Protein AF-A0A974XCV7-F1 (afdb_monomer_lite)

Sequence (169 aa):
MLACASRGWDVTCACRGESGTVPDGATHLRWDRSEPAPAALAEGAWDVLDLVERRTTGAYDAVGTPVPLGELLAHTAAGVGADYPRLTWVEADFLDEHGVAHWAGEGSLPLWLPRPEYDGMLAHDPGPAVAAGLRLRPLAETASGCLDSPVFALSPEREAEVLEAWHAR

Radius of gyration: 20.56 Å; chains: 1; bounding box: 57×34×46 Å

Secondary structure (DSSP, 8-state):
-HHHHTTT---EEEEESS---PPTT-EEEEE-TTSPPPHHHHSS--SSHHHHHHT--S-----PPP--HHHHHHHHHHHHTPPPP------HHHHHHTTPEESSSTTEETT---TTTTTTTT----HHHHHTT--PPPHHHHHHTTTTSPP-B--HHHHHHHHHHHHT-

Structure (mmCIF, N/CA/C/O backbone):
data_AF-A0A974XCV7-F1
#
_entry.id   AF-A0A974XCV7-F1
#
loop_
_atom_si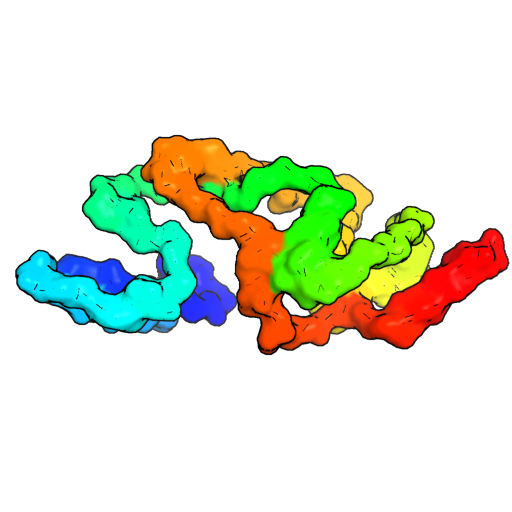te.group_PDB
_atom_site.id
_atom_site.type_symbol
_atom_site.label_atom_id
_atom_site.label_alt_id
_atom_site.label_comp_id
_atom_site.label_asym_id
_atom_site.label_entity_id
_atom_site.label_seq_id
_atom_site.pdbx_PDB_ins_code
_atom_site.Cartn_x
_atom_site.Cartn_y
_atom_site.Cartn_z
_atom_site.occupancy
_atom_site.B_iso_or_equiv
_atom_site.auth_seq_id
_atom_site.auth_comp_id
_atom_site.auth_asym_id
_atom_site.auth_atom_id
_atom_site.pdbx_PDB_model_num
ATOM 1 N N . MET A 1 1 ? -19.066 8.213 7.126 1.00 48.28 1 MET A N 1
ATOM 2 C CA . MET A 1 1 ? -20.015 7.236 6.540 1.00 48.28 1 MET A CA 1
ATOM 3 C C . MET A 1 1 ? -20.595 7.709 5.208 1.00 48.28 1 MET A C 1
ATOM 5 O O . MET A 1 1 ? -20.243 7.104 4.211 1.00 48.28 1 MET A O 1
ATOM 9 N N . LEU A 1 2 ? -21.378 8.802 5.135 1.00 40.25 2 LEU A N 1
ATOM 10 C CA . LEU A 1 2 ? -21.914 9.343 3.858 1.00 40.25 2 LEU A CA 1
ATOM 11 C C . LEU A 1 2 ? -20.834 9.573 2.778 1.00 40.25 2 LEU A C 1
ATOM 13 O O . LEU A 1 2 ? -21.019 9.227 1.616 1.00 40.25 2 LEU A O 1
ATOM 17 N N . ALA A 1 3 ? -19.672 10.097 3.175 1.00 42.91 3 ALA A N 1
ATOM 18 C CA . ALA A 1 3 ? -18.535 10.344 2.283 1.00 42.91 3 ALA A CA 1
ATOM 19 C C . ALA A 1 3 ? -17.784 9.072 1.827 1.00 42.91 3 ALA A C 1
ATOM 21 O O . ALA A 1 3 ? -17.018 9.143 0.870 1.00 42.91 3 ALA A O 1
ATOM 22 N N . CYS A 1 4 ? -17.976 7.942 2.516 1.00 44.31 4 CYS A N 1
ATOM 23 C CA . CYS A 1 4 ? -17.339 6.657 2.204 1.00 44.31 4 CYS A CA 1
ATOM 24 C C . CYS A 1 4 ? -18.249 5.818 1.293 1.00 44.31 4 CYS A C 1
ATOM 26 O O . CYS A 1 4 ? -17.797 5.336 0.262 1.00 44.31 4 CYS A O 1
ATOM 28 N N . ALA A 1 5 ? -19.551 5.748 1.605 1.00 53.06 5 ALA A N 1
ATOM 29 C CA . ALA A 1 5 ? -20.546 5.068 0.768 1.00 53.06 5 ALA A CA 1
ATOM 30 C C . ALA A 1 5 ? -20.660 5.709 -0.630 1.00 53.06 5 ALA A C 1
ATOM 32 O O . ALA A 1 5 ? -20.696 5.016 -1.641 1.00 53.06 5 ALA A O 1
ATOM 33 N N . SER A 1 6 ? -20.600 7.045 -0.715 1.00 50.84 6 SER A N 1
ATOM 34 C CA . SER A 1 6 ? -20.579 7.771 -2.000 1.00 50.84 6 SER A CA 1
ATOM 35 C C . SER A 1 6 ? -19.308 7.560 -2.835 1.00 50.84 6 SER A C 1
ATOM 37 O O . SER A 1 6 ? -19.289 7.927 -4.007 1.00 50.84 6 SER A O 1
ATOM 39 N N . ARG A 1 7 ? -18.255 6.963 -2.260 1.00 56.41 7 ARG A N 1
ATOM 40 C CA . ARG A 1 7 ? -16.998 6.614 -2.943 1.00 56.41 7 ARG A CA 1
ATOM 41 C C . ARG A 1 7 ? -16.916 5.132 -3.334 1.00 56.41 7 ARG A C 1
ATOM 43 O O . ARG A 1 7 ? -15.865 4.698 -3.790 1.00 56.41 7 ARG A O 1
ATOM 50 N N . GLY A 1 8 ? -17.999 4.365 -3.165 1.00 58.75 8 GLY A N 1
ATOM 51 C CA . GLY A 1 8 ? -18.071 2.949 -3.551 1.00 58.75 8 GLY A CA 1
ATOM 52 C C . GLY A 1 8 ? -17.409 1.984 -2.566 1.00 58.75 8 GLY A C 1
ATOM 53 O O . GLY A 1 8 ? -17.142 0.842 -2.924 1.00 58.75 8 GLY A O 1
ATOM 54 N N . TRP A 1 9 ? -17.117 2.433 -1.345 1.00 58.56 9 TRP A N 1
ATOM 55 C CA . TRP A 1 9 ? -16.562 1.571 -0.305 1.00 58.56 9 TRP A CA 1
ATOM 56 C C . TRP A 1 9 ? -17.689 0.735 0.304 1.00 58.56 9 TRP A C 1
ATOM 58 O O . TRP A 1 9 ? -18.777 1.268 0.538 1.00 58.56 9 TRP A O 1
ATOM 68 N N . ASP A 1 10 ? -17.430 -0.543 0.593 1.00 62.94 10 ASP A N 1
ATOM 69 C CA . ASP A 1 10 ? -18.378 -1.376 1.335 1.00 62.94 10 ASP A CA 1
ATOM 70 C C . ASP A 1 10 ? -18.406 -0.920 2.800 1.00 62.94 10 ASP A C 1
ATOM 72 O O . ASP A 1 10 ? -17.421 -1.024 3.534 1.00 62.94 10 ASP A O 1
ATOM 76 N N . VAL A 1 11 ? -19.521 -0.314 3.207 1.00 64.75 11 VAL A N 1
ATOM 77 C CA . VAL A 1 11 ? -19.691 0.275 4.536 1.00 64.75 11 VAL A CA 1
ATOM 78 C C . VAL A 1 11 ? -20.760 -0.510 5.268 1.00 64.75 11 VAL A C 1
ATOM 80 O O . VAL A 1 11 ? -21.941 -0.400 4.949 1.00 64.75 11 VAL A O 1
ATOM 83 N N . THR A 1 12 ? -20.366 -1.234 6.312 1.00 71.25 12 THR A N 1
ATOM 84 C CA . THR A 1 12 ? -21.317 -1.847 7.240 1.00 71.25 12 THR A CA 1
ATOM 85 C C . THR A 1 12 ? -21.434 -1.010 8.510 1.00 71.25 12 THR A C 1
ATOM 87 O O . THR A 1 12 ? -20.487 -0.841 9.274 1.00 71.25 12 THR A O 1
ATOM 90 N N . CYS A 1 13 ? -22.625 -0.470 8.740 1.00 66.19 13 CYS A N 1
ATOM 91 C CA . CYS A 1 13 ? -22.999 0.248 9.945 1.00 66.19 13 CYS A CA 1
ATOM 92 C C . CYS A 1 13 ? -23.641 -0.735 10.925 1.00 66.19 13 CYS A C 1
ATOM 94 O O . CYS A 1 13 ? -24.801 -1.116 10.759 1.00 66.19 13 CYS A O 1
ATOM 96 N N . ALA A 1 14 ? -22.898 -1.131 11.955 1.00 66.62 14 ALA A N 1
ATOM 97 C CA . ALA A 1 14 ? -23.448 -1.875 13.079 1.00 66.62 14 ALA A CA 1
ATOM 98 C C . ALA A 1 14 ? -23.871 -0.892 14.176 1.00 66.62 14 ALA A C 1
ATOM 100 O O . ALA A 1 14 ? -23.030 -0.311 14.866 1.00 66.62 14 ALA A O 1
ATOM 101 N N . CYS A 1 15 ? -25.173 -0.644 14.306 1.00 61.09 15 CYS A N 1
ATOM 102 C CA . CYS A 1 15 ? -25.713 0.323 15.261 1.00 61.09 15 CYS A CA 1
ATOM 103 C C . CYS A 1 15 ? -26.613 -0.380 16.283 1.00 61.09 15 CYS A C 1
ATOM 105 O O . CYS A 1 15 ? -27.369 -1.289 15.947 1.00 61.09 15 CYS A O 1
ATOM 107 N N . ARG A 1 16 ? -26.530 0.047 17.550 1.00 60.56 16 ARG A N 1
ATOM 108 C CA . ARG A 1 16 ? -27.336 -0.507 18.649 1.00 60.56 16 ARG A CA 1
ATOM 109 C C . ARG A 1 16 ? -28.679 0.226 18.759 1.00 60.56 16 ARG A C 1
ATOM 111 O O . ARG A 1 16 ? -28.687 1.453 18.836 1.00 60.56 16 ARG A O 1
ATOM 118 N N . GLY A 1 17 ? -29.773 -0.528 18.890 1.00 53.84 17 GLY A N 1
ATOM 119 C CA . GLY A 1 17 ? -31.125 -0.011 19.158 1.00 53.84 17 GLY A CA 1
ATOM 120 C C . GLY A 1 17 ? -32.018 0.152 17.918 1.00 53.84 17 GLY A C 1
ATOM 121 O O . GLY A 1 17 ? -31.553 0.099 16.785 1.00 53.84 17 GLY A O 1
ATOM 122 N N . GLU A 1 18 ? -33.324 0.341 18.138 1.00 52.06 18 GLU A N 1
ATOM 123 C CA . GLU A 1 18 ? -34.335 0.405 17.061 1.00 52.06 18 GLU A CA 1
ATOM 124 C C . GLU A 1 18 ? -34.462 1.784 16.392 1.00 52.06 18 GLU A C 1
ATOM 126 O O . GLU A 1 18 ? -35.098 1.927 15.346 1.00 52.06 18 GLU A O 1
ATOM 131 N N . SER A 1 19 ? -33.859 2.813 16.986 1.00 48.88 19 SER A N 1
ATOM 132 C CA . SER A 1 19 ? -33.996 4.204 16.560 1.00 48.88 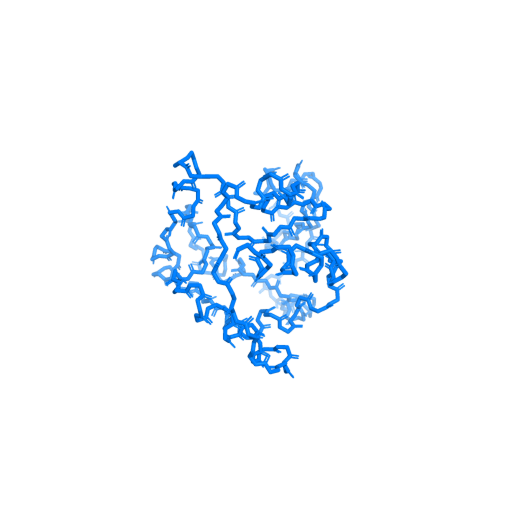19 SER A CA 1
ATOM 133 C C . SER A 1 19 ? -32.755 4.693 15.813 1.00 48.88 19 SER A C 1
ATOM 135 O O . SER A 1 19 ? -31.680 4.803 16.400 1.00 48.88 19 SER A O 1
ATOM 137 N N . GLY A 1 20 ? -32.932 5.046 14.538 1.00 56.88 20 GLY A N 1
ATOM 138 C CA . GLY A 1 20 ? -31.902 5.640 13.684 1.00 56.88 20 GLY A CA 1
ATOM 139 C C . GLY A 1 20 ? -31.905 5.058 12.270 1.00 56.88 20 GLY A C 1
ATOM 140 O O . GLY A 1 20 ? -32.309 3.917 12.046 1.00 56.88 20 GLY A O 1
ATOM 141 N N . THR A 1 21 ? -31.455 5.850 11.302 1.00 63.88 21 THR A N 1
ATOM 142 C CA . THR A 1 21 ? -31.251 5.425 9.912 1.00 63.88 21 THR A CA 1
ATOM 143 C C . THR A 1 21 ? -29.766 5.477 9.592 1.00 63.88 21 THR A C 1
ATOM 145 O O . THR A 1 21 ? -29.079 6.418 9.992 1.00 63.88 21 THR A O 1
ATOM 148 N N . VAL A 1 22 ? -29.265 4.480 8.867 1.00 67.94 22 VAL A N 1
ATOM 149 C CA . VAL A 1 22 ? -27.909 4.533 8.309 1.00 67.94 22 VAL A CA 1
ATOM 150 C C . VAL A 1 22 ? -27.936 5.303 6.986 1.00 67.94 22 VAL A C 1
ATOM 152 O O . VAL A 1 22 ? -28.993 5.377 6.360 1.00 67.94 22 VAL A O 1
ATOM 155 N N . PRO A 1 23 ? -26.809 5.890 6.558 1.00 71.50 23 PRO A N 1
ATOM 156 C CA . PRO A 1 23 ? -26.692 6.481 5.230 1.00 71.50 23 PRO A CA 1
ATOM 157 C C . PRO A 1 23 ? -27.056 5.523 4.097 1.00 71.50 23 PRO A C 1
ATOM 159 O O . PRO A 1 23 ? -26.742 4.334 4.172 1.00 71.50 23 PRO A O 1
ATOM 162 N N . ASP A 1 24 ? -27.625 6.065 3.021 1.00 71.25 24 ASP A N 1
ATOM 163 C CA . ASP A 1 24 ? -27.869 5.313 1.791 1.00 71.25 24 ASP A CA 1
ATOM 164 C C . ASP A 1 24 ? -26.563 4.701 1.260 1.00 71.25 24 ASP A C 1
ATOM 166 O O . ASP A 1 24 ? -25.517 5.357 1.219 1.00 71.25 24 ASP A O 1
ATOM 170 N N . GLY A 1 25 ? -26.626 3.421 0.882 1.00 69.38 25 GLY A N 1
ATOM 171 C CA . GLY A 1 25 ? -25.475 2.639 0.421 1.00 69.38 25 GLY A CA 1
ATOM 172 C C . GLY A 1 25 ? -24.675 1.938 1.524 1.00 69.38 25 GLY A C 1
ATOM 173 O O . GLY A 1 25 ? -23.756 1.197 1.199 1.00 69.38 25 GLY A O 1
ATOM 174 N N . ALA A 1 26 ? -25.013 2.126 2.804 1.00 70.19 26 ALA A N 1
ATOM 175 C CA . ALA A 1 26 ? -24.412 1.361 3.895 1.00 70.19 26 ALA A CA 1
ATOM 176 C C . ALA A 1 26 ? -25.265 0.137 4.279 1.00 70.19 26 ALA A C 1
ATOM 178 O O . ALA A 1 26 ? -26.481 0.239 4.460 1.00 70.19 26 ALA A O 1
ATOM 179 N N . THR A 1 27 ? -24.623 -1.011 4.483 1.00 76.56 27 THR A N 1
ATOM 180 C CA . THR A 1 27 ? -25.246 -2.214 5.048 1.00 76.56 27 THR A CA 1
ATOM 181 C C . THR A 1 27 ? -25.537 -1.985 6.530 1.00 76.56 27 THR A C 1
ATOM 183 O O . THR A 1 27 ? -24.635 -1.680 7.304 1.00 76.56 27 THR A O 1
ATOM 186 N N . HIS A 1 28 ? -26.793 -2.118 6.964 1.00 74.25 28 HIS A N 1
ATOM 187 C CA . HIS A 1 28 ? -27.163 -1.946 8.374 1.00 74.25 28 HIS A CA 1
ATOM 188 C C . HIS A 1 28 ? -27.213 -3.298 9.097 1.00 74.25 28 HIS A C 1
ATOM 190 O O . HIS A 1 28 ? -28.171 -4.051 8.923 1.00 74.25 28 HIS A O 1
ATOM 196 N N . LEU A 1 29 ? -26.232 -3.576 9.959 1.00 74.94 29 LEU A N 1
ATOM 197 C CA . LEU A 1 29 ? -26.288 -4.703 10.895 1.00 74.94 29 LEU A CA 1
ATOM 198 C C . LEU A 1 29 ? -26.937 -4.249 12.211 1.00 74.94 29 LEU A C 1
ATOM 200 O O . LEU A 1 29 ? -26.317 -3.563 13.022 1.00 74.94 29 LEU A O 1
ATOM 204 N N . ARG A 1 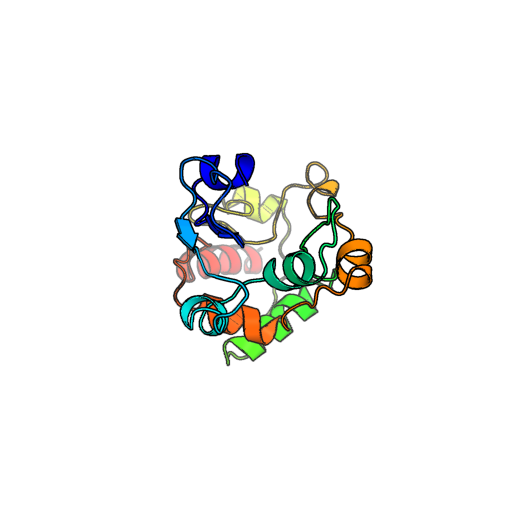30 ? -28.207 -4.612 12.415 1.00 69.94 30 ARG A N 1
ATOM 205 C CA . ARG A 1 30 ? -28.976 -4.282 13.629 1.00 69.94 30 ARG A CA 1
ATOM 206 C C . ARG A 1 30 ? -28.869 -5.404 14.655 1.00 69.94 30 ARG A C 1
ATOM 208 O O . ARG A 1 30 ? -29.013 -6.564 14.281 1.00 69.94 30 ARG A O 1
ATOM 215 N N . TRP A 1 31 ? -28.687 -5.063 15.932 1.00 73.06 31 TRP A N 1
ATOM 216 C CA . TRP A 1 31 ? -28.777 -6.038 17.026 1.00 73.06 31 TRP A CA 1
ATOM 217 C C . TRP A 1 31 ? -29.179 -5.389 18.368 1.00 73.06 31 TRP A C 1
ATOM 219 O O . TRP A 1 31 ? -28.909 -4.202 18.603 1.00 73.06 31 TRP A O 1
ATOM 229 N N . ASP A 1 32 ? -29.838 -6.158 19.244 1.00 65.88 32 ASP A N 1
ATOM 230 C CA . ASP A 1 32 ? -30.272 -5.712 20.577 1.00 65.88 32 ASP A CA 1
ATOM 231 C C . ASP A 1 32 ? -29.164 -5.855 21.637 1.00 65.88 32 ASP A C 1
ATOM 233 O O . ASP A 1 32 ? -28.471 -6.861 21.724 1.00 65.88 32 ASP A O 1
ATOM 237 N N . ARG A 1 33 ? -29.011 -4.862 22.521 1.00 54.88 33 ARG A N 1
ATOM 238 C CA . ARG A 1 33 ? -27.936 -4.835 23.536 1.00 54.88 33 ARG A CA 1
ATOM 239 C C . ARG A 1 33 ? -27.973 -5.974 24.565 1.00 54.88 33 ARG A C 1
ATOM 241 O O . ARG A 1 33 ? -27.016 -6.108 25.328 1.00 54.88 33 ARG A O 1
ATOM 248 N N . SER A 1 34 ? -29.103 -6.658 24.691 1.00 63.62 34 SER A N 1
ATOM 249 C CA . SER A 1 34 ? -29.288 -7.813 25.569 1.00 63.62 34 SER A CA 1
ATOM 250 C C . SER A 1 34 ? -28.890 -9.123 24.893 1.00 63.62 34 SER A C 1
ATOM 252 O O . SER A 1 34 ? -28.771 -10.144 25.570 1.00 63.62 34 SER A O 1
ATOM 254 N N . GLU A 1 35 ? -28.618 -9.080 23.590 1.00 70.88 35 GLU A N 1
ATOM 255 C CA . GLU A 1 35 ? -28.221 -10.224 22.791 1.00 70.88 35 GLU A CA 1
ATOM 256 C C . GLU A 1 35 ? -26.704 -10.231 22.528 1.00 70.88 35 GLU A C 1
ATOM 258 O O . GLU A 1 35 ? -26.059 -9.172 22.474 1.00 70.88 35 GLU A O 1
ATOM 263 N N . PRO A 1 36 ? -26.106 -11.426 22.364 1.00 66.56 36 PRO A N 1
ATOM 264 C CA . PRO A 1 36 ? -24.737 -11.562 21.884 1.00 66.56 36 PRO A CA 1
ATOM 265 C C . PRO A 1 36 ? -24.546 -10.853 20.540 1.00 66.56 36 PRO A C 1
ATOM 267 O O . PRO A 1 36 ? -25.440 -10.858 19.694 1.00 66.56 36 PRO A O 1
ATOM 270 N N . ALA A 1 37 ? -23.364 -10.269 20.330 1.00 67.25 37 ALA A N 1
ATOM 271 C CA . ALA A 1 37 ? -23.035 -9.646 19.053 1.00 67.25 37 ALA A CA 1
ATOM 272 C C . ALA A 1 37 ? -23.156 -10.673 17.900 1.00 67.25 37 ALA A C 1
ATOM 274 O O . ALA A 1 37 ? -22.729 -11.820 18.070 1.00 67.25 37 ALA A O 1
ATOM 275 N N . PRO A 1 38 ? -23.712 -10.287 16.734 1.00 72.31 38 PRO A N 1
ATOM 276 C CA . PRO A 1 38 ? -23.800 -11.161 15.569 1.00 72.31 38 PRO A CA 1
ATOM 277 C C . PRO A 1 38 ? -22.436 -11.731 15.171 1.00 72.31 38 PRO A C 1
ATOM 279 O O . PRO A 1 38 ? -21.459 -10.987 15.090 1.00 72.31 38 PRO A O 1
ATOM 282 N N . ALA A 1 39 ? -22.381 -13.026 14.843 1.00 70.12 39 ALA A N 1
ATOM 283 C CA . ALA A 1 39 ? -21.148 -13.706 14.429 1.00 70.12 39 ALA A CA 1
ATOM 284 C C . ALA A 1 39 ? -20.448 -13.009 13.245 1.00 70.12 39 ALA A C 1
ATOM 286 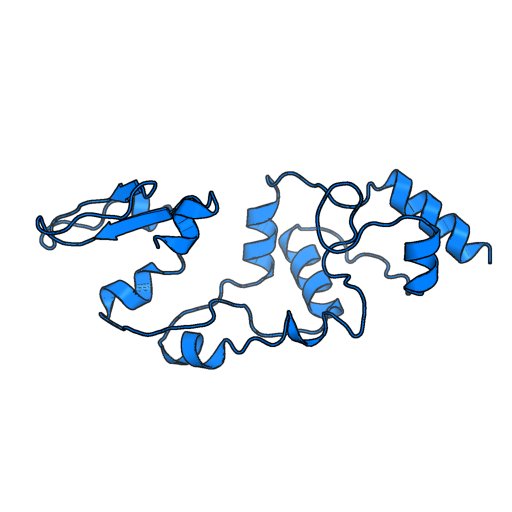O O . ALA A 1 39 ? -19.228 -12.895 13.227 1.00 70.12 39 ALA A O 1
ATOM 287 N N . ALA A 1 40 ? -21.225 -12.401 12.342 1.00 68.38 40 ALA A N 1
ATOM 288 C CA . ALA A 1 40 ? -20.723 -11.596 11.228 1.00 68.38 40 ALA A CA 1
ATOM 289 C C . ALA A 1 40 ? -19.807 -10.421 11.649 1.00 68.38 40 ALA A C 1
ATOM 291 O O . ALA A 1 40 ? -18.964 -9.989 10.868 1.00 68.38 40 ALA A O 1
ATOM 292 N N . LEU A 1 41 ? -19.936 -9.903 12.879 1.00 64.38 41 LEU A N 1
ATOM 293 C CA . LEU A 1 41 ? -19.035 -8.873 13.412 1.00 64.38 41 LEU A CA 1
ATOM 294 C C . LEU A 1 41 ? -17.732 -9.446 13.972 1.00 64.38 41 LEU A C 1
ATOM 296 O O . LEU A 1 41 ? -16.727 -8.748 13.982 1.00 64.38 41 LEU A O 1
ATOM 300 N N . ALA A 1 42 ? -17.743 -10.692 14.439 1.00 59.44 42 ALA A N 1
ATOM 301 C CA . ALA A 1 42 ? -16.556 -11.365 14.961 1.00 59.44 42 ALA A CA 1
ATOM 302 C C . ALA A 1 42 ? -15.728 -12.031 13.850 1.00 59.44 42 ALA A C 1
ATOM 304 O O . ALA A 1 42 ? -14.520 -12.188 13.988 1.00 59.44 42 ALA A O 1
ATOM 305 N N . GLU A 1 43 ? -16.383 -12.417 12.757 1.00 59.91 43 GLU A N 1
ATOM 306 C CA . GLU A 1 43 ? -15.773 -13.103 11.613 1.00 59.91 43 GLU A CA 1
ATOM 307 C C . GLU A 1 43 ? -15.248 -12.132 10.539 1.00 59.91 43 GLU A C 1
ATOM 309 O O . GLU A 1 43 ? -14.521 -12.545 9.638 1.00 59.91 43 GLU A O 1
ATOM 314 N N . GLY A 1 44 ? -15.591 -10.843 10.629 1.00 56.84 44 GLY A N 1
ATOM 315 C CA . GLY A 1 44 ? -15.117 -9.811 9.704 1.00 56.84 44 GLY A CA 1
ATOM 316 C C . GLY A 1 44 ? -13.885 -9.047 10.206 1.00 56.84 44 GLY A C 1
ATOM 317 O O . GLY A 1 44 ? -13.585 -9.003 11.398 1.00 56.84 44 GLY A O 1
ATOM 318 N N . ALA A 1 45 ? -13.170 -8.407 9.280 1.00 54.88 45 ALA A N 1
ATOM 319 C CA . ALA A 1 45 ? -12.064 -7.501 9.575 1.00 54.88 45 ALA A CA 1
ATOM 320 C C . ALA A 1 45 ? -12.596 -6.066 9.741 1.00 54.88 45 ALA A C 1
ATOM 322 O O . ALA A 1 45 ? -12.864 -5.397 8.747 1.00 54.88 45 ALA A O 1
ATOM 323 N N . TRP A 1 46 ? -12.762 -5.594 10.981 1.00 56.88 46 TRP A N 1
ATOM 324 C CA . TRP A 1 46 ? -13.338 -4.270 11.262 1.00 56.88 46 TRP A CA 1
ATOM 325 C C . TRP A 1 46 ? -12.411 -3.416 12.136 1.00 56.88 46 TRP A C 1
ATOM 327 O O . TRP A 1 46 ? -12.166 -3.763 13.286 1.00 56.88 46 TRP A O 1
ATOM 337 N N . ASP A 1 47 ? -11.976 -2.253 11.646 1.00 54.09 47 ASP A N 1
ATOM 338 C CA . ASP A 1 47 ? -11.117 -1.335 12.421 1.00 54.09 47 ASP A CA 1
ATOM 339 C C . ASP A 1 47 ? -11.911 -0.347 13.304 1.00 54.09 47 ASP A C 1
ATOM 341 O O . ASP A 1 47 ? -11.383 0.250 14.239 1.00 54.09 47 ASP A O 1
ATOM 345 N N . VAL A 1 48 ? -13.207 -0.153 13.030 1.00 59.22 48 VAL A N 1
ATOM 346 C CA . VAL A 1 48 ? -14.025 0.933 13.619 1.00 59.22 48 VAL A CA 1
ATOM 347 C C . VAL A 1 48 ? -14.864 0.480 14.828 1.00 59.22 48 VAL A C 1
ATOM 349 O O . VAL A 1 48 ? -15.431 1.311 15.541 1.00 59.22 48 VAL A O 1
ATOM 352 N N . LEU A 1 49 ? -14.937 -0.827 15.108 1.00 59.47 49 LEU A N 1
ATOM 353 C CA . LEU A 1 49 ? -15.826 -1.376 16.140 1.00 59.47 49 LEU A CA 1
ATOM 354 C C . LEU A 1 49 ? -15.412 -0.960 17.569 1.00 59.47 49 LEU A C 1
ATOM 356 O O . LEU A 1 49 ? -16.274 -0.615 18.379 1.00 59.47 49 LEU A O 1
ATOM 360 N N . ASP A 1 50 ? -1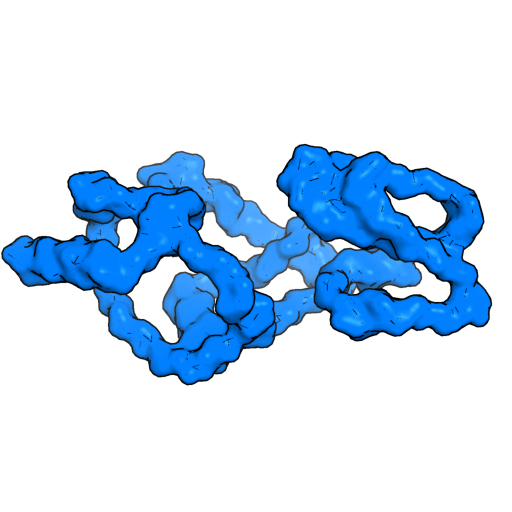4.107 -0.880 17.853 1.00 63.72 50 ASP A N 1
ATOM 361 C CA . ASP A 1 50 ? -13.569 -0.601 19.196 1.00 63.72 50 ASP A CA 1
ATOM 362 C C . ASP A 1 50 ? -13.987 0.767 19.770 1.00 63.72 50 ASP A C 1
ATOM 364 O O . ASP A 1 50 ? -14.314 0.889 20.957 1.00 63.72 50 ASP A O 1
ATOM 368 N N . LEU A 1 51 ? -13.991 1.824 18.948 1.00 69.56 51 LEU A N 1
ATOM 369 C CA . LEU A 1 51 ? -14.351 3.174 19.407 1.00 69.56 51 LEU A CA 1
ATOM 370 C C . LEU A 1 51 ? -15.853 3.304 19.670 1.00 69.56 51 LEU A C 1
ATOM 372 O O . LEU A 1 51 ? -16.265 4.011 20.596 1.00 69.56 51 LEU A O 1
ATOM 376 N N . VAL A 1 52 ? -16.672 2.587 18.897 1.00 70.00 52 VAL A N 1
ATOM 377 C CA . VAL A 1 52 ? -18.131 2.584 19.049 1.00 70.00 52 VAL A CA 1
ATOM 378 C C . VAL A 1 52 ? -18.532 1.969 20.389 1.00 70.00 52 VAL A C 1
ATOM 380 O O . VAL A 1 52 ? -19.357 2.545 21.102 1.00 70.00 52 VAL A O 1
ATOM 383 N N . GLU A 1 53 ? -17.921 0.850 20.789 1.00 69.94 53 GLU A N 1
ATOM 384 C CA . GLU A 1 53 ? -18.217 0.204 22.077 1.00 69.94 53 GLU A CA 1
ATOM 385 C C . GLU A 1 53 ? -17.909 1.103 23.277 1.00 69.94 53 GLU A C 1
ATOM 387 O O . GLU A 1 53 ? -18.647 1.118 24.269 1.00 69.94 53 GLU A O 1
ATOM 392 N N . ARG A 1 54 ? -16.841 1.895 23.162 1.00 71.69 54 ARG A N 1
ATOM 393 C CA . ARG A 1 54 ? -16.374 2.826 24.196 1.00 71.69 54 ARG A CA 1
ATOM 394 C C . ARG A 1 54 ? -17.107 4.165 24.175 1.00 71.69 54 ARG A C 1
ATOM 396 O O . ARG A 1 54 ? -16.940 4.953 25.103 1.00 71.69 54 ARG A O 1
ATOM 403 N N . ARG A 1 55 ? -17.953 4.404 23.164 1.00 77.50 55 ARG A N 1
ATOM 404 C CA . ARG A 1 55 ? -18.601 5.698 22.888 1.00 77.50 55 ARG A CA 1
ATOM 405 C C . ARG A 1 55 ? -17.587 6.834 22.710 1.00 77.50 55 ARG A C 1
ATOM 407 O O . ARG A 1 55 ? -17.852 7.970 23.100 1.00 77.50 55 ARG A O 1
ATOM 414 N N . THR A 1 56 ? -16.434 6.524 22.125 1.00 75.75 56 THR A N 1
ATOM 415 C CA . THR A 1 56 ? -15.395 7.508 21.818 1.00 75.75 56 THR A CA 1
ATOM 416 C C . THR A 1 56 ? -15.732 8.200 20.500 1.00 75.75 56 THR A C 1
ATOM 418 O O . THR A 1 56 ? -15.927 7.544 19.478 1.00 75.75 56 THR A O 1
ATOM 421 N N . THR A 1 57 ? -15.806 9.530 20.515 1.00 78.06 57 THR A N 1
ATOM 422 C CA . THR A 1 57 ? -16.126 10.354 19.339 1.00 78.06 57 THR A CA 1
ATOM 423 C C . THR A 1 57 ? -14.950 11.244 18.964 1.00 78.06 57 THR A C 1
ATOM 425 O O . THR A 1 57 ? -14.305 11.802 19.847 1.00 78.06 57 THR A O 1
ATOM 428 N N . GLY A 1 58 ? -14.730 11.455 17.669 1.00 79.25 58 GLY A N 1
ATOM 429 C CA . GLY A 1 58 ? -13.682 12.335 17.159 1.00 79.25 58 GLY A CA 1
ATOM 430 C C . GLY A 1 58 ? -13.384 12.060 15.689 1.00 79.25 58 GLY A C 1
ATOM 431 O O . GLY A 1 58 ? -13.920 11.114 15.111 1.00 79.25 58 GLY A O 1
ATOM 432 N N . ALA A 1 59 ? -12.538 12.899 15.094 1.00 82.38 59 ALA A N 1
ATOM 433 C CA . ALA A 1 59 ? -11.901 12.615 13.814 1.00 82.38 59 ALA A CA 1
ATOM 434 C C . ALA A 1 59 ? -10.498 12.064 14.089 1.00 82.38 59 ALA A C 1
ATOM 436 O O . ALA A 1 59 ? -9.744 12.668 14.852 1.00 82.38 59 ALA A O 1
ATOM 437 N N . TYR A 1 60 ? -10.179 10.920 13.492 1.00 83.25 60 TYR A N 1
ATOM 438 C CA . TYR A 1 60 ? -8.917 10.213 13.677 1.00 83.25 60 TYR A CA 1
ATOM 439 C C . TYR A 1 60 ? -8.391 9.761 12.317 1.00 83.25 60 TYR A C 1
ATOM 441 O O . TYR A 1 60 ? -9.171 9.259 11.504 1.00 83.25 60 TYR A O 1
ATOM 449 N N . ASP A 1 61 ? -7.084 9.887 12.101 1.00 85.00 61 ASP A N 1
ATOM 450 C CA . ASP A 1 61 ? -6.417 9.299 10.942 1.00 85.00 61 ASP A CA 1
ATOM 451 C C . ASP A 1 61 ? -6.185 7.806 11.211 1.00 85.00 61 ASP A C 1
ATOM 453 O O . ASP A 1 61 ? -5.340 7.419 12.019 1.00 85.00 61 ASP A O 1
ATOM 457 N N . ALA A 1 62 ? -6.969 6.955 10.549 1.00 82.38 62 ALA A N 1
ATOM 458 C CA . ALA A 1 62 ? -6.846 5.499 10.619 1.00 82.38 62 ALA A CA 1
ATOM 459 C C . ALA A 1 62 ? -5.755 5.002 9.655 1.00 82.38 62 ALA A C 1
ATOM 461 O O . ALA A 1 62 ? -6.026 4.282 8.696 1.00 82.38 62 ALA A O 1
ATOM 462 N N . VAL A 1 63 ? -4.522 5.449 9.887 1.00 86.81 63 VAL A N 1
ATOM 463 C CA . VAL A 1 63 ? -3.338 5.098 9.090 1.00 86.81 63 VAL A CA 1
ATOM 464 C C . VAL A 1 63 ? -2.359 4.258 9.910 1.00 86.81 63 VAL A C 1
ATOM 466 O O . VAL A 1 63 ? -2.415 4.237 11.138 1.00 86.81 63 VAL A O 1
ATOM 469 N N . GLY A 1 64 ? -1.451 3.552 9.237 1.00 86.31 64 GLY A N 1
ATOM 470 C CA . GLY A 1 64 ? -0.350 2.856 9.902 1.00 86.31 64 GLY A CA 1
ATOM 471 C C . GLY A 1 64 ? 0.721 3.818 10.420 1.00 86.31 64 GLY A C 1
ATOM 472 O O . GLY A 1 64 ? 0.845 4.947 9.946 1.00 86.31 64 GLY A O 1
ATOM 473 N N . THR A 1 65 ? 1.537 3.356 11.369 1.00 87.75 65 THR A N 1
ATOM 474 C CA . THR A 1 65 ? 2.758 4.070 11.764 1.00 87.75 65 THR A CA 1
ATOM 475 C C . THR A 1 65 ? 3.710 4.159 10.567 1.00 87.75 65 THR A C 1
ATOM 477 O O . THR A 1 65 ? 3.973 3.123 9.951 1.00 87.75 65 THR A O 1
ATOM 480 N N . PRO A 1 66 ? 4.251 5.348 10.238 1.00 87.81 66 PRO A N 1
ATOM 481 C CA . PRO A 1 66 ? 5.238 5.478 9.175 1.00 87.81 66 PRO A CA 1
ATOM 482 C C . PRO A 1 66 ? 6.459 4.592 9.439 1.00 87.81 66 PRO A C 1
ATOM 484 O O . PRO A 1 66 ? 7.045 4.636 10.521 1.00 87.81 66 PRO A O 1
ATOM 487 N N . VAL A 1 67 ? 6.851 3.814 8.434 1.00 89.94 67 VAL A N 1
ATOM 488 C CA . VAL A 1 67 ? 8.055 2.974 8.448 1.00 89.94 67 VAL A CA 1
ATOM 489 C C . VAL A 1 67 ? 8.887 3.244 7.193 1.00 89.94 67 VAL A C 1
ATOM 491 O O . VAL A 1 67 ? 8.333 3.668 6.173 1.00 89.94 67 VAL A O 1
ATOM 494 N N . PRO A 1 68 ? 10.210 3.011 7.222 1.00 90.44 68 PRO A N 1
ATOM 495 C CA . PRO A 1 68 ? 11.027 3.049 6.016 1.00 90.44 68 PRO A CA 1
ATOM 496 C C . PRO A 1 68 ? 10.484 2.102 4.936 1.00 90.44 68 PRO A C 1
ATOM 498 O O . PRO A 1 68 ? 10.068 0.984 5.237 1.00 90.44 68 PRO A O 1
ATOM 501 N N . LEU A 1 69 ? 10.561 2.503 3.661 1.00 89.44 69 LEU A N 1
ATOM 502 C CA . LEU A 1 69 ? 10.080 1.685 2.536 1.00 89.44 69 LEU A CA 1
ATOM 503 C C . LEU A 1 69 ? 10.706 0.277 2.518 1.00 89.44 69 LEU A C 1
ATOM 505 O O . LEU A 1 69 ? 10.020 -0.699 2.233 1.00 89.44 69 LEU A O 1
ATOM 509 N N . GLY A 1 70 ? 11.986 0.149 2.881 1.00 91.00 70 GLY A N 1
ATOM 510 C CA . GLY A 1 70 ? 12.645 -1.157 2.988 1.00 91.00 70 GLY A CA 1
ATOM 511 C C . GLY A 1 70 ? 12.020 -2.074 4.049 1.00 91.00 70 GLY A C 1
ATOM 512 O O . GLY A 1 70 ? 11.883 -3.271 3.815 1.00 91.00 70 GLY A O 1
ATOM 513 N N . GLU A 1 71 ? 11.580 -1.526 5.186 1.00 92.50 71 GLU A N 1
ATOM 514 C CA . GLU A 1 71 ? 10.881 -2.303 6.221 1.00 92.50 71 GLU A CA 1
ATOM 515 C C . GLU A 1 71 ? 9.478 -2.706 5.763 1.00 92.50 71 GLU A C 1
ATOM 517 O O . GLU A 1 71 ? 9.068 -3.847 5.975 1.00 92.50 71 GLU A O 1
ATOM 522 N N . LEU A 1 72 ? 8.767 -1.807 5.069 1.00 92.44 72 LEU A N 1
ATOM 523 C CA . LEU A 1 72 ? 7.476 -2.117 4.452 1.00 92.44 72 LEU A CA 1
ATOM 524 C C . LEU A 1 72 ? 7.594 -3.311 3.493 1.00 92.44 72 LEU A C 1
ATOM 526 O O . LEU A 1 72 ? 6.825 -4.268 3.598 1.00 92.44 72 LEU A O 1
ATOM 530 N N . LEU A 1 73 ? 8.588 -3.290 2.601 1.00 92.81 73 LEU A N 1
ATOM 531 C CA . LEU A 1 73 ? 8.851 -4.387 1.666 1.00 92.81 73 LEU A CA 1
ATOM 532 C C . LEU A 1 73 ? 9.249 -5.677 2.399 1.00 92.81 73 LEU A C 1
ATOM 534 O O . LEU A 1 73 ? 8.773 -6.751 2.038 1.00 92.81 73 LEU A O 1
ATOM 538 N N . ALA A 1 74 ? 10.049 -5.582 3.466 1.00 92.62 74 ALA A N 1
ATOM 539 C CA . ALA A 1 74 ? 10.487 -6.744 4.243 1.00 92.62 74 ALA A CA 1
ATOM 540 C C . ALA A 1 74 ? 9.327 -7.441 4.955 1.00 92.62 74 ALA A C 1
ATOM 542 O O . ALA A 1 74 ? 9.176 -8.660 4.868 1.00 92.62 74 ALA A O 1
ATOM 543 N N . HIS A 1 75 ? 8.481 -6.669 5.633 1.00 93.62 75 HIS A N 1
ATOM 544 C CA . HIS A 1 75 ? 7.298 -7.193 6.305 1.00 93.62 75 HIS A CA 1
ATOM 545 C C . HIS A 1 75 ? 6.254 -7.722 5.321 1.00 93.62 75 HIS A C 1
ATOM 547 O O . HIS A 1 75 ? 5.599 -8.718 5.624 1.00 93.62 75 HIS A O 1
ATOM 553 N N . THR A 1 76 ? 6.126 -7.100 4.146 1.00 93.50 76 THR A N 1
ATOM 554 C CA . THR A 1 76 ? 5.243 -7.591 3.081 1.00 93.50 76 THR A CA 1
ATOM 555 C C . THR A 1 76 ? 5.724 -8.946 2.568 1.00 93.50 76 THR A C 1
ATOM 557 O O . THR A 1 76 ? 4.943 -9.892 2.583 1.00 93.50 76 THR A O 1
ATOM 560 N N . ALA A 1 77 ? 7.010 -9.073 2.209 1.00 93.81 77 ALA A N 1
ATOM 561 C CA . ALA A 1 77 ? 7.610 -10.333 1.759 1.00 93.81 77 ALA A CA 1
ATOM 562 C C . ALA A 1 77 ? 7.430 -11.453 2.799 1.00 93.81 77 ALA A C 1
ATOM 564 O O . ALA A 1 77 ? 6.962 -12.541 2.468 1.00 93.81 77 ALA A O 1
ATOM 565 N N . ALA A 1 78 ? 7.690 -11.152 4.077 1.00 92.56 78 ALA A N 1
ATOM 566 C CA . ALA A 1 78 ? 7.459 -12.089 5.174 1.00 92.56 78 ALA A CA 1
ATOM 567 C C . ALA A 1 78 ? 5.980 -12.501 5.307 1.00 92.56 78 ALA A C 1
ATOM 569 O O . ALA A 1 78 ? 5.693 -13.675 5.528 1.00 92.56 78 ALA A O 1
ATOM 570 N N . GLY A 1 79 ? 5.045 -11.557 5.159 1.00 93.81 79 GLY A N 1
ATOM 571 C CA . GLY A 1 79 ? 3.604 -11.810 5.249 1.00 93.81 79 GLY A CA 1
ATOM 572 C C . GLY A 1 79 ? 3.065 -12.705 4.136 1.00 93.81 79 GLY A C 1
ATOM 573 O O . GLY A 1 79 ? 2.213 -13.552 4.388 1.00 93.81 79 GLY A O 1
ATOM 574 N N . VAL A 1 80 ? 3.595 -12.563 2.920 1.00 93.38 80 VAL A N 1
ATOM 575 C CA . VAL A 1 80 ? 3.194 -13.383 1.764 1.00 93.38 80 VAL A CA 1
ATOM 576 C C . VAL A 1 80 ? 4.033 -14.654 1.594 1.00 93.38 80 VAL A C 1
ATOM 578 O O . VAL A 1 80 ? 3.801 -15.420 0.663 1.00 93.38 80 VAL A O 1
ATOM 581 N N . GLY A 1 81 ? 5.006 -14.897 2.480 1.00 93.12 81 GLY A N 1
ATOM 582 C CA . GLY A 1 81 ? 5.892 -16.062 2.409 1.00 93.12 81 GLY A CA 1
ATOM 583 C C . GLY A 1 81 ? 6.848 -16.048 1.211 1.00 93.12 81 GLY A C 1
ATOM 584 O O . GLY A 1 81 ? 7.229 -17.114 0.732 1.00 93.12 81 GLY A O 1
ATOM 585 N N . ALA A 1 82 ? 7.216 -14.862 0.719 1.00 89.62 82 ALA A N 1
ATOM 586 C CA . ALA A 1 82 ? 8.164 -14.684 -0.375 1.00 89.62 82 ALA A CA 1
ATOM 587 C C . ALA A 1 82 ? 9.569 -14.351 0.145 1.00 89.62 82 ALA A C 1
ATOM 589 O O . ALA A 1 82 ? 9.737 -13.746 1.208 1.00 89.62 82 ALA A O 1
ATOM 590 N N . ASP A 1 83 ? 10.585 -14.700 -0.643 1.00 91.56 83 ASP A N 1
ATOM 591 C CA . ASP A 1 83 ? 11.940 -14.206 -0.420 1.00 91.56 83 ASP A CA 1
ATOM 592 C C . ASP A 1 83 ? 11.990 -12.679 -0.581 1.00 91.56 83 ASP A C 1
ATOM 594 O O . ASP A 1 83 ? 11.242 -12.085 -1.363 1.00 91.56 83 ASP A O 1
ATOM 598 N N . TYR A 1 84 ? 12.893 -12.029 0.158 1.00 88.06 84 TYR A N 1
ATOM 599 C CA . TYR A 1 84 ? 13.060 -10.582 0.054 1.00 88.06 84 TYR A CA 1
ATOM 600 C C . TYR A 1 84 ? 13.519 -10.190 -1.364 1.00 88.06 84 TYR A C 1
ATOM 602 O O . TYR A 1 84 ? 14.503 -10.755 -1.856 1.00 88.06 84 TYR A O 1
ATOM 610 N N . PRO A 1 85 ? 12.861 -9.218 -2.025 1.00 84.56 85 PRO A N 1
ATOM 611 C CA . PRO A 1 85 ? 13.168 -8.886 -3.409 1.00 84.56 85 PRO A CA 1
ATOM 612 C C . PRO A 1 85 ? 14.528 -8.195 -3.544 1.00 84.56 85 PRO A C 1
ATOM 614 O O . PRO A 1 85 ? 14.982 -7.448 -2.672 1.00 84.56 85 PRO A O 1
ATOM 617 N N . ARG A 1 86 ? 15.175 -8.390 -4.697 1.00 89.25 86 ARG A N 1
ATOM 618 C CA . ARG A 1 86 ? 16.351 -7.601 -5.073 1.00 89.25 86 ARG A CA 1
ATOM 619 C C . ARG A 1 86 ? 15.906 -6.185 -5.436 1.00 89.25 86 ARG A C 1
ATOM 621 O O . ARG A 1 86 ? 15.254 -5.986 -6.453 1.00 89.25 86 ARG A O 1
ATOM 628 N N . LEU A 1 87 ? 16.319 -5.201 -4.643 1.00 90.94 87 LEU A N 1
ATOM 629 C CA . LEU A 1 87 ? 16.007 -3.796 -4.904 1.00 90.94 87 LEU A CA 1
ATOM 630 C C . LEU A 1 87 ? 16.983 -3.179 -5.913 1.00 90.94 87 LEU A C 1
ATOM 632 O O . LEU A 1 87 ? 18.196 -3.374 -5.811 1.00 90.94 87 LEU A O 1
ATOM 636 N N . THR A 1 88 ? 16.445 -2.397 -6.848 1.00 93.44 88 THR A N 1
ATOM 637 C CA . THR A 1 88 ? 17.208 -1.572 -7.793 1.00 93.44 88 THR A CA 1
ATOM 638 C C . THR A 1 88 ? 16.749 -0.127 -7.647 1.00 93.44 88 THR A C 1
ATOM 640 O O . THR A 1 88 ? 15.556 0.152 -7.719 1.00 93.44 88 THR A O 1
ATOM 643 N N . TRP A 1 89 ? 17.690 0.787 -7.412 1.00 93.88 89 TRP A N 1
ATOM 644 C CA . TRP A 1 89 ? 17.401 2.218 -7.359 1.00 93.88 89 TRP A CA 1
ATOM 645 C C . TRP A 1 89 ? 17.404 2.775 -8.782 1.00 93.88 89 TRP A C 1
ATOM 647 O O . TRP A 1 89 ? 18.428 2.705 -9.463 1.00 93.88 89 TRP A O 1
ATOM 657 N N . VAL A 1 90 ? 16.253 3.282 -9.218 1.00 95.00 90 VAL A N 1
ATOM 658 C CA . VAL A 1 90 ? 16.028 3.848 -10.553 1.00 95.00 90 VAL A CA 1
ATOM 659 C C . VAL A 1 90 ? 15.617 5.308 -10.392 1.00 95.00 90 VAL A C 1
ATOM 661 O O . VAL A 1 90 ? 14.865 5.643 -9.477 1.00 95.00 90 VAL A O 1
ATOM 664 N N . GLU A 1 91 ? 16.132 6.177 -11.259 1.00 94.88 91 GLU A N 1
ATOM 665 C CA . GLU A 1 91 ? 15.784 7.603 -11.250 1.00 94.88 91 GLU A CA 1
ATOM 666 C C . GLU A 1 91 ? 14.334 7.815 -11.702 1.00 94.88 91 GLU A C 1
ATOM 668 O O . GLU A 1 91 ? 13.875 7.161 -12.639 1.00 94.88 91 GLU A O 1
ATOM 673 N N . ALA A 1 92 ? 13.627 8.752 -11.064 1.00 93.19 92 ALA A N 1
ATOM 674 C CA . ALA A 1 92 ? 12.217 9.020 -11.358 1.00 93.19 92 ALA A CA 1
ATOM 675 C C . ALA A 1 92 ? 12.006 9.436 -12.824 1.00 93.19 92 ALA A C 1
ATOM 677 O O . ALA A 1 92 ? 11.202 8.816 -13.514 1.00 93.19 92 ALA A O 1
ATOM 678 N N . ASP A 1 93 ? 12.819 10.372 -13.327 1.00 94.75 93 ASP A N 1
ATOM 679 C CA . ASP A 1 93 ? 12.740 10.852 -14.714 1.00 94.75 93 ASP A CA 1
ATOM 680 C C . ASP A 1 93 ? 12.894 9.710 -15.735 1.00 94.75 93 ASP A C 1
ATOM 682 O O . ASP A 1 93 ? 12.266 9.712 -16.789 1.00 94.75 93 ASP A O 1
ATOM 686 N N . PHE A 1 94 ? 13.693 8.684 -15.415 1.00 96.81 94 PHE A N 1
ATOM 687 C CA . PHE A 1 94 ? 13.840 7.517 -16.284 1.00 96.81 94 PHE A CA 1
ATOM 688 C C . PHE A 1 94 ? 12.557 6.679 -16.326 1.00 96.81 94 PHE A C 1
ATOM 690 O O . PHE A 1 94 ? 12.155 6.231 -17.400 1.00 96.81 94 PHE A O 1
ATOM 697 N N . LEU A 1 95 ? 11.911 6.458 -15.177 1.00 95.31 95 LEU A N 1
ATOM 698 C CA . LEU A 1 95 ? 10.637 5.736 -15.108 1.00 95.31 95 LEU A CA 1
ATOM 699 C C . LEU A 1 95 ? 9.539 6.486 -15.875 1.00 95.31 95 LEU A C 1
ATOM 701 O O . LEU A 1 95 ? 8.774 5.857 -16.611 1.00 95.31 95 LEU A O 1
ATOM 705 N N . ASP A 1 96 ? 9.526 7.816 -15.768 1.00 94.44 96 ASP A N 1
ATOM 706 C CA . ASP A 1 96 ? 8.625 8.693 -16.517 1.00 94.44 96 ASP A CA 1
ATOM 707 C C . ASP A 1 96 ? 8.838 8.584 -18.029 1.00 94.44 96 ASP A C 1
ATOM 709 O O . ASP A 1 96 ? 7.889 8.352 -18.782 1.00 94.44 96 ASP A O 1
ATOM 713 N N . GLU A 1 97 ? 10.089 8.678 -18.489 1.00 95.81 97 GLU A N 1
ATOM 714 C CA . GLU A 1 97 ? 10.451 8.516 -19.903 1.00 95.81 97 GLU A CA 1
ATOM 715 C C . GLU A 1 97 ? 10.067 7.134 -20.458 1.00 95.81 97 GLU A C 1
ATOM 717 O O . GLU A 1 97 ? 9.749 7.003 -21.642 1.00 95.81 97 GLU A O 1
ATOM 722 N N . HIS A 1 98 ? 10.050 6.107 -19.603 1.00 95.31 98 HIS A N 1
ATOM 723 C CA . HIS A 1 98 ? 9.638 4.746 -19.954 1.00 95.31 98 HIS A CA 1
ATOM 724 C C . HIS A 1 98 ? 8.137 4.494 -19.738 1.00 95.31 98 HIS A C 1
ATOM 726 O O . HIS A 1 98 ? 7.675 3.362 -19.909 1.00 95.31 98 HIS A O 1
ATOM 732 N N . GLY A 1 99 ? 7.353 5.524 -19.414 1.00 93.38 99 GLY A N 1
ATOM 733 C CA . GLY A 1 99 ? 5.898 5.439 -19.319 1.00 93.38 99 GLY A CA 1
ATOM 734 C C . GLY A 1 99 ? 5.396 4.556 -18.177 1.00 93.38 99 GLY A C 1
ATOM 735 O O . GLY A 1 99 ? 4.320 3.971 -18.295 1.00 93.38 99 GLY A O 1
ATOM 736 N N . VAL A 1 100 ? 6.167 4.421 -17.095 1.00 95.00 100 VAL A N 1
ATOM 737 C CA . VAL A 1 100 ? 5.690 3.764 -15.872 1.00 95.00 100 VAL A CA 1
ATOM 738 C C . VAL A 1 100 ? 4.670 4.684 -15.206 1.00 95.00 100 VAL A C 1
ATOM 740 O O . VAL A 1 100 ? 4.932 5.866 -14.998 1.00 95.00 100 VAL A O 1
ATOM 743 N N . ALA A 1 101 ? 3.482 4.166 -14.887 1.00 92.69 101 ALA A N 1
ATOM 744 C CA . ALA A 1 101 ? 2.448 4.980 -14.259 1.00 92.69 101 ALA A CA 1
ATOM 745 C C . ALA A 1 101 ? 2.718 5.173 -12.756 1.00 92.69 101 ALA A C 1
ATOM 747 O O . ALA A 1 101 ? 3.294 4.320 -12.078 1.00 92.69 101 ALA A O 1
ATOM 748 N N . HIS A 1 102 ? 2.258 6.294 -12.211 1.00 91.75 102 HIS A N 1
ATOM 749 C CA . HIS A 1 102 ? 2.407 6.604 -10.792 1.00 91.75 102 HIS A CA 1
ATOM 750 C C . HIS A 1 102 ? 1.289 5.986 -9.957 1.00 91.75 102 HIS A C 1
ATOM 752 O O . HIS A 1 102 ? 0.123 6.085 -10.333 1.00 91.75 102 HIS A O 1
ATOM 758 N N . TRP A 1 103 ? 1.648 5.482 -8.772 1.00 85.94 103 TRP A N 1
ATOM 759 C CA . TRP A 1 103 ? 0.784 5.151 -7.631 1.00 85.94 103 TRP A CA 1
ATOM 760 C C . TRP A 1 103 ? -0.316 4.100 -7.839 1.00 85.94 103 TRP A C 1
ATOM 762 O O . TRP A 1 103 ? -0.366 3.124 -7.092 1.00 85.94 103 TRP A O 1
ATOM 772 N N . ALA A 1 104 ? -1.235 4.321 -8.775 1.00 82.62 104 ALA A N 1
ATOM 773 C CA . ALA A 1 104 ? -2.400 3.483 -9.007 1.00 82.62 104 ALA A CA 1
ATOM 774 C C . ALA A 1 104 ? -2.809 3.469 -10.484 1.00 82.62 104 ALA A C 1
ATOM 776 O O . ALA A 1 104 ? -2.472 4.361 -11.260 1.00 82.62 104 ALA A O 1
ATOM 777 N N . GLY A 1 105 ? -3.614 2.469 -10.844 1.00 84.44 105 GLY A N 1
ATOM 778 C CA . GLY A 1 105 ? -4.030 2.214 -12.221 1.00 84.44 105 GLY A CA 1
ATOM 779 C C . GLY A 1 105 ? -3.144 1.178 -12.903 1.00 84.44 105 GLY A C 1
ATOM 780 O O . GLY A 1 105 ? -2.166 0.709 -12.325 1.00 84.44 105 GLY A O 1
ATOM 781 N N . GLU A 1 106 ? -3.528 0.796 -14.116 1.00 88.00 106 GLU A N 1
ATOM 782 C CA . GLU A 1 106 ? -2.849 -0.239 -14.895 1.00 88.00 106 GLU A CA 1
ATOM 783 C C . GLU A 1 106 ? -1.401 0.160 -15.224 1.00 88.00 106 GLU A C 1
ATOM 785 O O . GLU A 1 106 ? -1.147 1.272 -15.688 1.00 88.00 106 GLU A 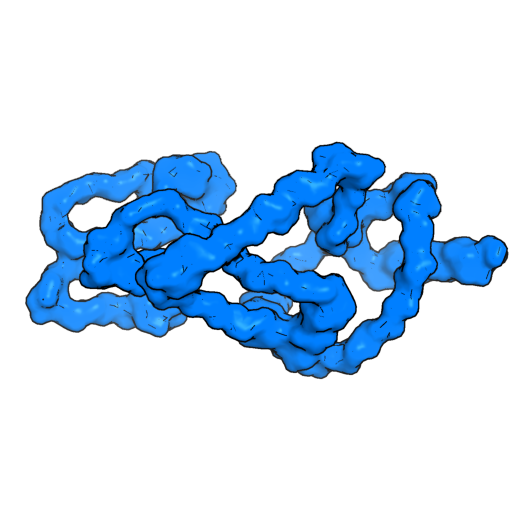O 1
ATOM 790 N N . GLY A 1 107 ? -0.449 -0.741 -14.966 1.00 88.38 107 GLY A N 1
ATOM 791 C CA . GLY A 1 107 ? 0.971 -0.508 -15.240 1.00 88.38 107 GLY A CA 1
ATOM 792 C C . GLY A 1 107 ? 1.652 0.462 -14.269 1.00 88.38 107 GLY A C 1
ATOM 793 O O . GLY A 1 107 ? 2.706 1.010 -14.596 1.00 88.38 107 GLY A O 1
ATOM 794 N N . SER A 1 108 ? 1.056 0.709 -13.098 1.00 92.00 108 SER A N 1
ATOM 795 C CA . SER A 1 108 ? 1.620 1.633 -12.108 1.00 92.00 108 SER A CA 1
ATOM 796 C C . SER A 1 108 ? 2.666 0.991 -11.204 1.00 92.00 108 SER A C 1
ATOM 798 O O . SER A 1 108 ? 2.605 -0.201 -10.905 1.00 92.00 108 SER A O 1
ATOM 800 N N . LEU A 1 109 ? 3.610 1.796 -10.719 1.00 92.31 109 LEU A N 1
ATOM 801 C CA . LEU A 1 109 ? 4.467 1.428 -9.599 1.00 92.31 109 LEU A CA 1
ATOM 802 C C . LEU A 1 109 ? 3.828 1.938 -8.290 1.00 92.31 109 LEU A C 1
ATOM 804 O O . LEU A 1 109 ? 3.735 3.157 -8.091 1.00 92.31 109 LEU A O 1
ATOM 808 N N . PRO A 1 110 ? 3.370 1.045 -7.390 1.00 87.50 110 PRO A N 1
ATOM 809 C CA . PRO A 1 110 ? 2.760 1.454 -6.131 1.00 87.50 110 PRO A CA 1
ATOM 810 C C . PRO A 1 110 ? 3.729 2.253 -5.261 1.00 87.50 110 PRO A C 1
ATOM 812 O O . PRO A 1 110 ? 4.933 2.006 -5.264 1.00 87.50 110 PRO A O 1
ATOM 815 N N . LEU A 1 111 ? 3.189 3.179 -4.463 1.00 86.69 111 LEU A N 1
ATOM 816 C CA . LEU A 1 111 ? 3.952 3.997 -3.506 1.00 86.69 111 LEU A CA 1
ATOM 817 C C . LEU A 1 111 ? 5.009 4.926 -4.127 1.00 86.69 111 LEU A C 1
ATOM 819 O O . LEU A 1 111 ? 5.797 5.531 -3.400 1.00 86.69 111 LEU A O 1
ATOM 823 N N . TRP A 1 112 ? 4.985 5.094 -5.447 1.00 90.50 112 TRP A N 1
ATOM 824 C CA . TRP A 1 112 ? 5.780 6.076 -6.169 1.00 90.50 112 TRP A CA 1
ATOM 825 C C . TRP A 1 112 ? 4.883 7.200 -6.697 1.00 90.50 112 TRP A C 1
ATOM 827 O O . TRP A 1 112 ? 3.876 6.951 -7.363 1.00 90.50 112 TRP A O 1
ATOM 837 N N . LEU A 1 113 ? 5.231 8.442 -6.358 1.00 89.62 113 LEU A N 1
ATOM 838 C CA . LEU A 1 113 ? 4.479 9.653 -6.687 1.00 89.62 113 LEU A CA 1
ATOM 839 C C . LEU A 1 113 ? 5.422 10.756 -7.169 1.00 89.62 113 LEU A C 1
ATOM 841 O O . LEU A 1 113 ? 6.561 10.812 -6.689 1.00 89.62 113 LEU A O 1
ATOM 845 N N . PRO A 1 114 ? 4.930 11.676 -8.018 1.00 88.88 114 PRO A N 1
ATOM 846 C CA . PRO A 1 114 ? 5.689 12.852 -8.413 1.00 88.88 114 PRO A CA 1
ATOM 847 C C . PRO A 1 114 ? 6.073 13.701 -7.200 1.00 88.88 114 PRO A C 1
ATOM 849 O O . PRO A 1 114 ? 5.272 13.919 -6.281 1.00 88.88 114 PRO A O 1
ATOM 852 N N . ARG A 1 115 ? 7.309 14.190 -7.213 1.00 87.81 115 ARG A N 1
ATOM 853 C CA . ARG A 1 115 ? 7.836 15.105 -6.204 1.00 87.81 115 ARG A CA 1
ATOM 854 C C . ARG A 1 115 ? 8.213 16.435 -6.849 1.00 87.81 115 ARG A C 1
ATOM 856 O O . ARG A 1 115 ? 8.801 16.415 -7.929 1.00 87.81 115 ARG A O 1
ATOM 863 N N . PRO A 1 116 ? 8.004 17.563 -6.142 1.00 90.94 116 PRO A N 1
ATOM 864 C CA . PRO A 1 116 ? 7.571 17.676 -4.736 1.00 90.94 116 PRO A CA 1
ATOM 865 C C . PRO A 1 116 ? 6.045 17.705 -4.511 1.00 90.94 116 PRO A C 1
ATOM 867 O O . PRO A 1 116 ? 5.596 17.829 -3.372 1.00 90.94 116 PRO A O 1
ATOM 870 N N . GLU A 1 117 ? 5.231 17.621 -5.562 1.00 90.38 117 GLU A N 1
ATOM 871 C CA . GLU A 1 117 ? 3.796 17.950 -5.538 1.00 90.38 117 GLU A CA 1
ATOM 872 C C . GLU A 1 117 ? 2.985 17.119 -4.534 1.00 90.38 117 GLU A C 1
ATOM 874 O O . GLU A 1 117 ? 2.022 17.625 -3.954 1.00 90.38 117 GLU A O 1
ATOM 879 N N . TYR A 1 118 ? 3.381 15.864 -4.302 1.00 87.75 118 TYR A N 1
ATOM 880 C CA . TYR A 1 118 ? 2.656 14.922 -3.444 1.00 87.75 118 TYR A CA 1
ATOM 881 C C . TYR A 1 118 ? 3.358 14.606 -2.119 1.00 87.75 118 TYR A C 1
ATOM 883 O O . TYR A 1 118 ? 2.903 13.725 -1.388 1.00 87.75 118 TYR A O 1
ATOM 891 N N . ASP A 1 119 ? 4.415 15.336 -1.745 1.00 86.06 119 ASP A N 1
ATOM 892 C CA . ASP A 1 119 ? 5.174 15.052 -0.515 1.00 86.06 119 ASP A CA 1
ATOM 893 C C . ASP A 1 119 ? 4.322 15.121 0.761 1.00 86.06 119 ASP A C 1
ATOM 895 O O . ASP A 1 119 ? 4.561 14.379 1.715 1.00 86.06 119 ASP A O 1
ATOM 899 N N . GLY A 1 120 ? 3.289 15.967 0.775 1.00 86.19 120 GLY A N 1
ATOM 900 C CA . GLY A 1 120 ? 2.354 16.073 1.896 1.00 86.19 120 GLY A CA 1
ATOM 901 C C . GLY A 1 120 ? 1.294 14.970 1.953 1.00 86.19 120 GLY A C 1
ATOM 902 O O . GLY A 1 120 ? 0.637 14.829 2.979 1.00 86.19 120 GLY A O 1
ATOM 903 N N . MET A 1 121 ? 1.109 14.182 0.888 1.00 84.06 121 MET A N 1
ATOM 904 C CA . MET A 1 121 ? -0.012 13.237 0.786 1.00 84.06 121 MET A CA 1
ATOM 905 C C . MET A 1 121 ? 0.080 12.088 1.797 1.00 84.06 121 MET A C 1
ATOM 907 O O . MET A 1 121 ? -0.940 11.554 2.215 1.00 84.06 121 MET A O 1
ATOM 911 N N . LEU A 1 122 ? 1.295 11.709 2.197 1.00 77.69 122 LEU A N 1
ATOM 912 C CA . LEU A 1 122 ? 1.538 10.627 3.156 1.00 77.69 122 LEU A CA 1
ATOM 913 C C . LEU A 1 122 ? 1.811 11.141 4.580 1.00 77.69 122 LEU A C 1
ATOM 915 O O . LEU A 1 122 ? 2.112 10.350 5.472 1.00 77.69 122 LEU A O 1
ATOM 919 N N . ALA A 1 123 ? 1.717 12.454 4.813 1.00 83.50 123 ALA A N 1
ATOM 920 C CA . ALA A 1 123 ? 2.031 13.088 6.092 1.00 83.50 123 ALA A CA 1
ATOM 921 C C . ALA A 1 123 ? 0.841 13.026 7.069 1.00 83.50 123 ALA A C 1
ATOM 923 O O . ALA A 1 123 ? 0.253 14.049 7.419 1.00 83.50 123 ALA A O 1
ATOM 924 N N . HIS A 1 124 ? 0.494 11.815 7.507 1.00 86.81 124 HIS A N 1
ATOM 925 C CA . HIS A 1 124 ? -0.581 11.556 8.466 1.00 86.81 124 HIS A CA 1
ATOM 926 C C . HIS A 1 124 ? -0.037 11.063 9.812 1.00 86.81 124 HIS A C 1
ATOM 928 O O . HIS A 1 124 ? 0.949 10.326 9.857 1.00 86.81 124 HIS A O 1
ATOM 934 N N . ASP A 1 125 ? -0.691 11.459 10.909 1.00 88.38 125 ASP A N 1
ATOM 935 C CA . ASP A 1 125 ? -0.304 11.076 12.272 1.00 88.38 125 ASP A CA 1
ATOM 936 C C . ASP A 1 125 ? -1.338 10.113 12.885 1.00 88.38 125 ASP A C 1
ATOM 938 O O . ASP A 1 125 ? -2.447 10.537 13.225 1.00 88.38 125 ASP A O 1
ATOM 942 N N . PRO A 1 126 ? -0.995 8.826 13.086 1.00 90.25 126 PRO A N 1
ATOM 943 C CA . PRO A 1 126 ? -1.884 7.873 13.745 1.00 90.25 126 PRO A CA 1
ATOM 944 C C . PRO A 1 126 ? -1.914 8.027 15.273 1.00 90.25 126 PRO A C 1
ATOM 946 O O . PRO A 1 126 ? -2.700 7.353 15.941 1.00 90.25 126 PRO A O 1
ATOM 949 N N . GLY A 1 127 ? -1.076 8.888 15.860 1.00 91.44 127 GLY A N 1
ATOM 950 C CA . GLY A 1 127 ? -0.950 9.082 17.305 1.00 91.44 127 GLY A CA 1
ATOM 951 C C . GLY A 1 127 ? -2.289 9.278 18.028 1.00 91.44 127 GLY A C 1
ATOM 952 O O . GLY A 1 127 ? -2.552 8.557 18.995 1.00 91.44 127 GLY A O 1
ATOM 953 N N . PRO A 1 128 ? -3.185 10.171 17.562 1.00 91.06 128 PRO A N 1
ATOM 954 C CA . PRO A 1 128 ? -4.510 10.344 18.154 1.00 91.06 128 PRO A CA 1
ATOM 955 C C . PRO A 1 128 ? -5.389 9.086 18.100 1.00 91.06 128 PRO A C 1
ATOM 957 O O . PRO A 1 128 ? -6.113 8.810 19.057 1.00 91.06 128 PRO A O 1
ATOM 960 N N . ALA A 1 129 ? -5.324 8.313 17.010 1.00 88.81 129 ALA A N 1
ATOM 961 C CA . ALA A 1 129 ? -6.076 7.068 16.846 1.00 88.81 129 ALA A CA 1
ATOM 962 C C . ALA A 1 129 ? -5.592 6.002 17.842 1.00 88.81 129 ALA A C 1
ATOM 964 O O . ALA A 1 129 ? -6.387 5.406 18.574 1.00 88.81 129 ALA A O 1
ATOM 965 N N . VAL A 1 130 ? -4.271 5.828 17.933 1.00 88.81 130 VAL A N 1
ATOM 966 C CA . VAL A 1 130 ? -3.627 4.895 18.868 1.00 88.81 130 VAL A CA 1
ATOM 967 C C . VAL A 1 130 ? -3.905 5.295 20.320 1.00 88.81 130 VAL A C 1
ATOM 969 O O . VAL A 1 130 ? -4.265 4.450 21.139 1.00 88.81 130 VAL A O 1
ATOM 972 N N . ALA A 1 131 ? -3.821 6.588 20.647 1.00 90.06 131 ALA A N 1
ATOM 973 C CA . ALA A 1 131 ? -4.140 7.105 21.979 1.00 90.06 131 ALA A CA 1
ATOM 974 C C . ALA A 1 131 ? -5.619 6.906 22.359 1.00 90.06 131 ALA A C 1
ATOM 976 O O . ALA A 1 131 ? -5.933 6.722 23.536 1.00 90.06 131 ALA A O 1
ATOM 977 N N . ALA A 1 132 ? -6.525 6.892 21.375 1.00 86.88 132 ALA A N 1
ATOM 978 C CA . ALA A 1 132 ? -7.936 6.553 21.567 1.00 86.88 132 ALA A CA 1
ATOM 979 C C . ALA A 1 132 ? -8.183 5.042 21.768 1.00 86.88 132 ALA A C 1
ATOM 981 O O . ALA A 1 132 ? -9.309 4.635 22.065 1.00 86.88 132 ALA A O 1
ATOM 982 N N . GLY A 1 133 ? -7.136 4.218 21.659 1.00 85.94 133 GLY A N 1
ATOM 983 C CA . GLY A 1 133 ? -7.167 2.780 21.902 1.00 85.94 133 GLY A CA 1
ATOM 984 C C . GLY A 1 133 ? -7.316 1.924 20.647 1.00 85.94 133 GLY A C 1
ATOM 985 O O . GLY A 1 133 ? -7.434 0.707 20.794 1.00 85.94 133 GLY A O 1
ATOM 986 N N . LEU A 1 134 ? -7.298 2.524 19.447 1.00 85.56 134 LEU A N 1
ATOM 987 C CA . LEU A 1 134 ? -7.248 1.763 18.199 1.00 85.56 134 LEU A CA 1
ATOM 988 C C . LEU A 1 134 ? -5.926 1.004 18.095 1.00 85.56 134 LEU A C 1
ATOM 990 O O . LEU A 1 134 ? -4.867 1.490 18.502 1.00 85.56 134 LEU A O 1
ATOM 994 N N . ARG A 1 135 ? -5.997 -0.206 17.545 1.00 84.06 135 ARG A N 1
ATOM 995 C CA . ARG A 1 135 ? -4.845 -1.089 17.372 1.00 84.06 135 ARG A CA 1
ATOM 996 C C . ARG A 1 135 ? -4.593 -1.305 15.894 1.00 84.06 135 ARG A C 1
ATOM 998 O O . ARG A 1 135 ? -5.517 -1.577 15.140 1.00 84.06 135 ARG A O 1
ATOM 1005 N N . LEU A 1 136 ? -3.330 -1.212 15.505 1.00 85.38 136 LEU A N 1
ATOM 1006 C CA . LEU A 1 136 ? -2.905 -1.513 14.146 1.00 85.38 136 LEU A CA 1
ATOM 1007 C C . LEU A 1 136 ? -2.710 -3.020 13.998 1.00 85.38 136 LEU A C 1
ATOM 1009 O O . LEU A 1 136 ? -2.060 -3.650 14.837 1.00 85.38 136 LEU A O 1
ATOM 1013 N N . ARG A 1 137 ? -3.238 -3.584 12.912 1.00 87.94 137 ARG A N 1
ATOM 1014 C CA . ARG A 1 137 ? -2.885 -4.938 12.486 1.00 87.94 137 ARG A CA 1
ATOM 1015 C C . ARG A 1 137 ? -1.415 -4.963 12.043 1.00 87.94 137 ARG A C 1
ATOM 1017 O O . ARG A 1 137 ? -1.002 -4.055 11.316 1.00 87.94 137 ARG A O 1
ATOM 1024 N N . PRO A 1 138 ? -0.616 -5.969 12.443 1.00 89.25 138 PRO A N 1
ATOM 1025 C CA . PRO A 1 138 ? 0.744 -6.123 11.945 1.00 89.25 138 PRO A CA 1
ATOM 1026 C C . PRO A 1 138 ? 0.784 -6.170 10.416 1.00 89.25 138 PRO A C 1
ATOM 1028 O O . PRO A 1 138 ? -0.013 -6.858 9.785 1.00 89.25 138 PRO A O 1
ATOM 1031 N N . LEU A 1 139 ? 1.750 -5.477 9.815 1.00 90.12 139 LEU A N 1
ATOM 1032 C CA . LEU A 1 139 ? 1.845 -5.343 8.361 1.00 90.12 139 LEU A CA 1
ATOM 1033 C C . LEU A 1 139 ? 1.929 -6.693 7.629 1.00 90.12 139 LEU A C 1
ATOM 1035 O O . LEU A 1 139 ? 1.319 -6.846 6.578 1.00 90.12 139 LEU A O 1
ATOM 1039 N N . ALA A 1 140 ? 2.624 -7.682 8.197 1.00 90.50 140 ALA A N 1
ATOM 1040 C CA . ALA A 1 140 ? 2.703 -9.026 7.624 1.00 90.50 140 ALA A CA 1
ATOM 1041 C C . ALA A 1 140 ? 1.331 -9.731 7.574 1.00 90.50 140 ALA A C 1
ATOM 1043 O O . ALA A 1 140 ? 1.017 -10.397 6.591 1.00 90.50 140 ALA A O 1
ATOM 1044 N N . GLU A 1 141 ? 0.493 -9.548 8.600 1.00 89.25 141 GLU A N 1
ATOM 1045 C CA . GLU A 1 141 ? -0.880 -10.075 8.623 1.00 89.25 141 GLU A CA 1
ATOM 1046 C C . GLU A 1 141 ? -1.801 -9.305 7.669 1.00 89.25 141 GLU A C 1
ATOM 1048 O O . GLU A 1 141 ? -2.712 -9.875 7.075 1.00 89.25 141 GLU A O 1
ATOM 1053 N N . THR A 1 142 ? -1.575 -8.001 7.505 1.00 88.62 142 THR A N 1
ATOM 1054 C CA . THR A 1 142 ? -2.284 -7.203 6.498 1.00 88.62 142 THR A CA 1
ATOM 1055 C C . THR A 1 142 ? -1.916 -7.657 5.085 1.00 88.62 142 THR A C 1
ATOM 1057 O O . THR A 1 142 ? -2.804 -7.850 4.263 1.00 88.62 142 THR A O 1
ATOM 1060 N N . ALA A 1 143 ? -0.628 -7.878 4.810 1.00 90.50 143 ALA A N 1
ATOM 1061 C CA . ALA A 1 143 ? -0.132 -8.290 3.501 1.00 90.50 143 ALA A CA 1
ATOM 1062 C C . ALA A 1 143 ? -0.687 -9.653 3.064 1.00 90.50 143 ALA A C 1
ATOM 1064 O O . ALA A 1 143 ? -1.121 -9.794 1.921 1.00 90.50 143 ALA A O 1
ATOM 1065 N N . SER A 1 144 ? -0.733 -10.637 3.969 1.00 88.62 144 SER A N 1
ATOM 1066 C CA . SER A 1 144 ? -1.302 -11.955 3.662 1.00 88.62 144 SER A CA 1
ATOM 1067 C C . SER A 1 144 ? -2.792 -11.880 3.311 1.00 88.62 144 SER A C 1
ATOM 1069 O O . SER A 1 144 ? -3.243 -12.570 2.399 1.00 88.62 144 SER A O 1
ATOM 1071 N N . GLY A 1 145 ? -3.544 -10.991 3.968 1.00 87.06 145 GLY A N 1
ATOM 1072 C CA . GLY A 1 145 ? -4.960 -10.750 3.682 1.00 87.06 145 GLY A CA 1
ATOM 1073 C C . GLY A 1 145 ? -5.240 -10.083 2.330 1.00 87.06 145 GLY A C 1
ATOM 1074 O O . GLY A 1 145 ? -6.390 -10.061 1.901 1.00 87.06 145 GLY A O 1
ATOM 1075 N N . CYS A 1 146 ? -4.220 -9.555 1.648 1.00 85.38 146 CYS A N 1
ATOM 1076 C CA . CYS A 1 146 ? -4.368 -8.877 0.360 1.00 85.38 146 CYS A CA 1
ATOM 1077 C C . CYS A 1 146 ? -4.128 -9.788 -0.856 1.00 85.38 146 CYS A C 1
ATOM 1079 O O . CYS A 1 146 ? -4.311 -9.323 -1.978 1.00 85.38 146 CYS A O 1
ATOM 1081 N N . LEU A 1 147 ? -3.731 -11.054 -0.668 1.00 85.50 147 LEU A N 1
ATOM 1082 C CA . LEU A 1 147 ? -3.285 -11.940 -1.757 1.00 85.50 147 LEU A CA 1
ATOM 1083 C C . LEU A 1 147 ? -4.339 -12.215 -2.842 1.00 85.50 147 LEU A C 1
ATOM 1085 O O . LEU A 1 147 ? -3.974 -12.404 -3.998 1.00 85.50 147 LEU A O 1
ATOM 1089 N N . ASP A 1 148 ? -5.626 -12.185 -2.495 1.00 82.50 148 ASP A N 1
ATOM 1090 C CA . ASP A 1 148 ? -6.725 -12.390 -3.450 1.00 82.50 148 ASP A CA 1
ATOM 1091 C C . ASP A 1 148 ? -7.159 -11.091 -4.162 1.00 82.50 148 ASP A C 1
ATOM 1093 O O . ASP A 1 148 ? -8.114 -11.084 -4.942 1.00 82.50 148 ASP A O 1
ATOM 1097 N N . SER A 1 149 ? -6.483 -9.968 -3.891 1.00 80.25 149 SER A N 1
ATOM 1098 C CA . SER A 1 149 ? -6.818 -8.677 -4.497 1.00 80.25 149 SER A CA 1
ATOM 1099 C C . SER A 1 149 ? -6.336 -8.603 -5.948 1.00 80.25 149 SER A C 1
ATOM 1101 O O . SER A 1 149 ? -5.235 -9.063 -6.259 1.00 80.25 149 SER A O 1
ATOM 1103 N N . PRO A 1 150 ? -7.107 -7.975 -6.855 1.00 81.00 150 PRO A N 1
ATOM 1104 C CA . PRO A 1 150 ? -6.650 -7.756 -8.220 1.00 81.00 150 PRO A CA 1
ATOM 1105 C C . PRO A 1 150 ? -5.392 -6.877 -8.239 1.00 81.00 150 PRO A C 1
ATOM 1107 O O . PRO A 1 150 ? -5.328 -5.840 -7.575 1.00 81.00 150 PRO A O 1
ATOM 1110 N N . VAL A 1 151 ? -4.401 -7.286 -9.032 1.00 83.44 151 VAL A N 1
ATOM 1111 C CA . VAL A 1 151 ? -3.143 -6.555 -9.214 1.00 83.44 151 VAL A CA 1
ATOM 1112 C C . VAL A 1 151 ? -3.241 -5.705 -10.475 1.00 83.44 151 VAL A C 1
ATOM 1114 O O . VAL A 1 151 ? -3.419 -6.230 -11.570 1.00 83.44 151 VAL A O 1
ATOM 1117 N N . PHE A 1 152 ? -3.105 -4.390 -10.312 1.00 83.62 152 PHE A N 1
ATOM 1118 C CA . PHE A 1 152 ? -3.071 -3.423 -11.420 1.00 83.62 152 PHE A CA 1
ATOM 1119 C C . PHE A 1 152 ? -1.672 -2.839 -11.650 1.00 83.62 152 PHE A C 1
ATOM 1121 O O . PHE A 1 152 ? -1.482 -2.021 -12.544 1.00 83.62 152 PHE A O 1
ATOM 1128 N N . ALA A 1 153 ? -0.700 -3.237 -10.831 1.00 86.88 153 ALA A N 1
ATOM 1129 C CA . ALA A 1 153 ? 0.662 -2.735 -10.895 1.00 86.88 153 ALA A CA 1
ATOM 1130 C C . ALA A 1 153 ? 1.371 -3.124 -12.206 1.00 86.88 153 ALA A C 1
ATOM 1132 O O . ALA A 1 153 ? 0.856 -3.892 -13.021 1.00 86.88 153 ALA A O 1
ATOM 1133 N N . LEU A 1 154 ? 2.572 -2.580 -12.390 1.00 92.88 154 LEU A N 1
ATOM 1134 C CA . LEU A 1 154 ? 3.516 -2.959 -13.435 1.00 92.88 154 LEU A CA 1
ATOM 1135 C C . LEU A 1 154 ? 3.622 -4.489 -13.549 1.00 92.88 154 LEU A C 1
ATOM 1137 O O . LEU A 1 154 ? 3.808 -5.175 -12.543 1.00 92.88 154 LEU A O 1
ATOM 1141 N N . SER A 1 155 ? 3.488 -5.024 -14.767 1.00 93.25 155 SER A N 1
ATOM 1142 C CA . SER A 1 155 ? 3.623 -6.468 -14.983 1.00 93.25 155 SER A CA 1
ATOM 1143 C C . SER A 1 155 ? 5.088 -6.904 -14.847 1.00 93.25 155 SER A C 1
ATOM 1145 O O . SER A 1 155 ? 5.980 -6.095 -15.121 1.00 93.25 155 SER A O 1
ATOM 1147 N N . PRO A 1 156 ? 5.365 -8.174 -14.498 1.00 92.94 156 PRO A N 1
ATOM 1148 C CA . PRO A 1 156 ? 6.735 -8.686 -14.423 1.00 92.94 156 PRO A CA 1
ATOM 1149 C C . PRO A 1 156 ? 7.517 -8.539 -15.735 1.00 92.94 156 PRO A C 1
ATOM 1151 O O . PRO A 1 156 ? 8.713 -8.258 -15.725 1.00 92.94 156 PRO A O 1
ATOM 1154 N N . GLU A 1 157 ? 6.849 -8.701 -16.880 1.00 95.19 157 GLU A N 1
ATOM 1155 C CA . GLU A 1 157 ? 7.461 -8.529 -18.201 1.00 95.19 157 GLU A CA 1
ATOM 1156 C C . GLU A 1 157 ? 7.864 -7.072 -18.421 1.00 95.19 157 GLU A C 1
ATOM 1158 O O . GLU A 1 157 ? 8.989 -6.793 -18.834 1.00 95.19 157 GLU A O 1
ATOM 1163 N N . ARG A 1 158 ? 6.969 -6.133 -18.088 1.00 95.75 158 ARG A N 1
ATOM 1164 C CA . ARG A 1 158 ? 7.252 -4.706 -18.237 1.00 95.75 158 ARG A CA 1
ATOM 1165 C C . ARG A 1 158 ? 8.326 -4.237 -17.258 1.00 95.75 158 ARG A C 1
ATOM 1167 O O . ARG A 1 158 ? 9.174 -3.430 -17.630 1.00 95.75 158 ARG A O 1
ATOM 1174 N N . GLU A 1 159 ? 8.312 -4.747 -16.031 1.00 95.38 159 GLU A N 1
ATOM 1175 C CA . GLU A 1 159 ? 9.369 -4.514 -15.047 1.00 95.38 159 GLU A CA 1
ATOM 1176 C C . GLU A 1 159 ? 10.729 -4.973 -15.588 1.00 95.38 159 GLU A C 1
ATOM 1178 O O . GLU A 1 159 ? 11.691 -4.204 -15.554 1.00 95.38 159 GLU A O 1
ATOM 1183 N N . ALA A 1 160 ? 10.806 -6.185 -16.148 1.00 96.44 160 ALA A N 1
ATOM 1184 C CA . ALA A 1 160 ? 12.036 -6.715 -16.727 1.00 96.44 160 ALA A CA 1
ATOM 1185 C C . ALA A 1 160 ? 12.559 -5.843 -17.880 1.00 96.44 160 ALA A C 1
ATOM 1187 O O . ALA A 1 160 ? 13.733 -5.482 -17.873 1.00 96.44 160 ALA A O 1
ATOM 1188 N N . GLU A 1 161 ? 11.696 -5.435 -18.816 1.00 97.06 161 GLU A N 1
ATOM 1189 C CA . GLU A 1 161 ? 12.066 -4.541 -19.926 1.00 97.06 161 GLU A CA 1
ATOM 1190 C C . GLU A 1 161 ? 12.665 -3.213 -19.433 1.00 97.06 161 GLU A C 1
ATOM 1192 O O . GLU A 1 161 ? 13.704 -2.764 -19.924 1.00 97.06 161 GLU A O 1
ATOM 1197 N N . VAL A 1 162 ? 12.018 -2.580 -18.448 1.00 97.06 162 VAL A N 1
ATOM 1198 C CA . VAL A 1 162 ? 12.466 -1.298 -17.881 1.00 97.06 162 VAL A CA 1
ATOM 1199 C C . VAL A 1 162 ? 13.802 -1.467 -17.153 1.00 97.06 162 VAL A C 1
ATOM 1201 O O . VAL A 1 162 ? 14.704 -0.640 -17.309 1.00 97.06 162 VAL A O 1
ATOM 1204 N N . LEU A 1 163 ? 13.969 -2.551 -16.392 1.00 97.12 163 LEU A N 1
ATOM 1205 C CA . LEU A 1 163 ? 15.212 -2.835 -15.676 1.00 97.12 163 LEU A CA 1
ATOM 1206 C C . LEU A 1 163 ? 16.364 -3.218 -16.613 1.00 97.12 163 LEU A C 1
ATOM 1208 O O . LEU A 1 163 ? 17.508 -2.861 -16.335 1.00 97.12 163 LEU A O 1
ATOM 1212 N N . GLU A 1 164 ? 16.109 -3.928 -17.710 1.00 97.75 164 GLU A N 1
ATOM 1213 C CA . GLU A 1 164 ? 17.128 -4.210 -18.727 1.00 97.75 164 GLU A CA 1
ATOM 1214 C C . GLU A 1 164 ? 17.626 -2.917 -19.379 1.00 97.75 164 GLU A C 1
ATOM 1216 O O . GLU A 1 164 ? 18.837 -2.693 -19.452 1.00 97.75 164 GLU A O 1
ATOM 1221 N N . ALA A 1 165 ? 16.706 -2.030 -19.775 1.00 97.62 165 ALA A N 1
ATOM 1222 C CA . ALA A 1 165 ? 17.048 -0.723 -20.328 1.00 97.62 165 ALA A CA 1
ATOM 1223 C C . ALA A 1 165 ? 17.853 0.134 -19.335 1.00 97.62 165 ALA A C 1
ATOM 1225 O O . ALA A 1 165 ? 18.832 0.773 -19.721 1.00 97.62 165 ALA A O 1
ATOM 1226 N N . TRP A 1 166 ? 17.488 0.102 -18.049 1.00 97.88 166 TRP A N 1
ATOM 1227 C CA . TRP A 1 166 ? 18.202 0.816 -16.990 1.00 97.88 166 TRP A CA 1
ATOM 1228 C C . TRP A 1 166 ? 19.651 0.340 -16.831 1.00 97.88 166 TRP A C 1
ATOM 1230 O O . TRP A 1 166 ? 20.570 1.154 -16.762 1.00 97.88 166 TRP A O 1
ATOM 1240 N N . HIS A 1 167 ? 19.871 -0.977 -16.792 1.00 96.75 167 HIS A N 1
ATOM 1241 C CA . HIS A 1 167 ? 21.205 -1.551 -16.592 1.00 96.75 167 HIS A CA 1
ATOM 1242 C C . HIS A 1 167 ? 22.109 -1.471 -17.832 1.00 96.75 167 HIS A C 1
ATOM 1244 O O . HIS A 1 167 ? 23.319 -1.648 -17.702 1.00 96.75 167 HIS A O 1
ATOM 1250 N N . ALA A 1 168 ? 21.546 -1.237 -19.020 1.00 96.38 168 ALA A N 1
ATOM 1251 C CA . ALA A 1 168 ? 22.301 -1.076 -20.262 1.00 96.38 168 ALA A CA 1
ATOM 1252 C C . ALA A 1 168 ? 22.873 0.343 -20.464 1.00 96.38 168 ALA A C 1
ATOM 1254 O O . ALA A 1 168 ? 23.610 0.563 -21.430 1.00 96.38 168 ALA A O 1
ATOM 1255 N N . ARG A 1 169 ? 22.511 1.292 -19.594 1.00 88.31 169 ARG A N 1
ATOM 1256 C CA . ARG A 1 169 ? 22.929 2.696 -19.656 1.00 88.31 169 ARG A CA 1
ATOM 1257 C C . ARG A 1 169 ? 24.350 2.932 -19.146 1.00 88.31 169 ARG A C 1
ATOM 1259 O O . ARG A 1 169 ? 24.755 2.283 -18.157 1.00 88.31 169 ARG A O 1
#

pLDDT: mean 80.89, std 14.15, range [40.25, 97.88]

Foldseek 3Di:
DQVQQVVVHAAEDEDEDDDDDDDPNYHYDYDYPVDDDDVVVVPDDDQPVVCVVVVNDDDADPDDDDDPPQVLQVLLCLLQVHDRDDDDDDDPVLCVVLPQADQDAANHDHPGDDPDVCVCVPVHDRVVVVVSPGDDDRSSPVSNVCPPPDDRHRDPVSVVVSVVVRVVD